Protein AF-A0A803QWJ7-F1 (afdb_monomer)

Foldseek 3Di:
DVVVVVVVVVVVVVVVVVVVVPPPDPPDDDDDDDDDDPPDQDPLQVLQCQQLVPPPCSVVSSVVSSVVCVVPSDHAHHNDDRPVVPPPPPPDDPDDDDDDDDVDPPQDPLQVLQCQLQVPPPCSVQQSVLSSVQCVVQVDHADHNDDNCVRGVSQQCDDDPVRHRRHD

Structure (mmCIF, N/CA/C/O backbone):
data_AF-A0A803QWJ7-F1
#
_entry.id   AF-A0A803QWJ7-F1
#
loop_
_atom_site.group_PDB
_atom_site.id
_atom_site.type_symbol
_atom_site.label_atom_id
_atom_site.label_alt_id
_atom_site.label_comp_id
_atom_site.label_asym_id
_atom_site.label_entity_id
_atom_site.label_seq_id
_atom_site.pdbx_PDB_ins_code
_atom_site.Cartn_x
_atom_site.Cartn_y
_atom_site.Cartn_z
_atom_site.occupancy
_atom_site.B_iso_or_equiv
_atom_site.auth_seq_id
_atom_site.auth_comp_id
_atom_site.auth_asym_id
_atom_site.auth_atom_id
_atom_site.pdbx_PDB_model_num
ATOM 1 N N . MET A 1 1 ? 9.475 -46.238 -68.455 1.00 59.38 1 MET A N 1
ATOM 2 C CA . MET A 1 1 ? 9.582 -46.535 -67.004 1.00 59.38 1 MET A CA 1
ATOM 3 C C . MET A 1 1 ? 10.282 -45.435 -66.187 1.00 59.38 1 MET A C 1
ATOM 5 O O . MET A 1 1 ? 10.004 -45.343 -64.999 1.00 59.38 1 MET A O 1
ATOM 9 N N . ALA A 1 2 ? 11.164 -44.599 -66.768 1.00 57.69 2 ALA A N 1
ATOM 10 C CA . ALA A 1 2 ? 11.856 -43.518 -66.039 1.00 57.69 2 ALA A CA 1
ATOM 11 C C . ALA A 1 2 ? 11.078 -42.183 -66.000 1.00 57.69 2 ALA A C 1
ATOM 13 O O . ALA A 1 2 ? 11.044 -41.526 -64.966 1.00 57.69 2 ALA A O 1
ATOM 14 N N . LEU A 1 3 ? 10.370 -41.833 -67.083 1.00 58.62 3 LEU A N 1
ATOM 15 C CA . LEU A 1 3 ? 9.589 -40.587 -67.189 1.00 58.62 3 LEU A CA 1
ATOM 16 C C . LEU A 1 3 ? 8.449 -40.492 -66.160 1.00 58.62 3 LEU A C 1
ATOM 18 O O . LEU A 1 3 ? 8.227 -39.436 -65.581 1.00 58.62 3 LEU A O 1
ATOM 22 N N . SER A 1 4 ? 7.788 -41.614 -65.852 1.00 63.81 4 SER A N 1
ATOM 23 C CA . SER A 1 4 ? 6.699 -41.634 -64.865 1.00 63.81 4 SER A CA 1
ATOM 24 C C . SER A 1 4 ? 7.183 -41.356 -63.439 1.00 63.81 4 SER A C 1
ATOM 26 O O . SER A 1 4 ? 6.431 -40.801 -62.650 1.00 63.81 4 SER A O 1
ATOM 28 N N . LYS A 1 5 ? 8.429 -41.713 -63.094 1.00 70.69 5 LYS A N 1
ATOM 29 C CA . LYS A 1 5 ? 8.970 -41.511 -61.739 1.00 70.69 5 LYS A CA 1
ATOM 30 C C . LYS A 1 5 ? 9.348 -40.049 -61.490 1.00 70.69 5 LYS A C 1
ATOM 32 O O . LYS A 1 5 ? 9.158 -39.557 -60.386 1.00 70.69 5 LYS A O 1
ATOM 37 N N . VAL A 1 6 ? 9.814 -39.347 -62.525 1.00 75.75 6 VAL A N 1
ATOM 38 C CA . VAL A 1 6 ? 10.176 -37.921 -62.443 1.00 75.75 6 VAL A CA 1
ATOM 39 C C . VAL A 1 6 ? 8.933 -37.043 -62.272 1.00 75.75 6 VAL A C 1
ATOM 41 O O . VAL A 1 6 ? 8.941 -36.129 -61.452 1.00 75.75 6 VAL A O 1
ATOM 44 N N . LEU A 1 7 ? 7.835 -37.367 -62.966 1.00 75.62 7 LEU A N 1
ATOM 45 C CA . LEU A 1 7 ? 6.570 -36.637 -62.826 1.00 75.62 7 LEU A CA 1
ATOM 46 C C . LEU A 1 7 ? 5.952 -36.803 -61.432 1.00 75.62 7 LEU A C 1
ATOM 48 O O . LEU A 1 7 ? 5.441 -35.835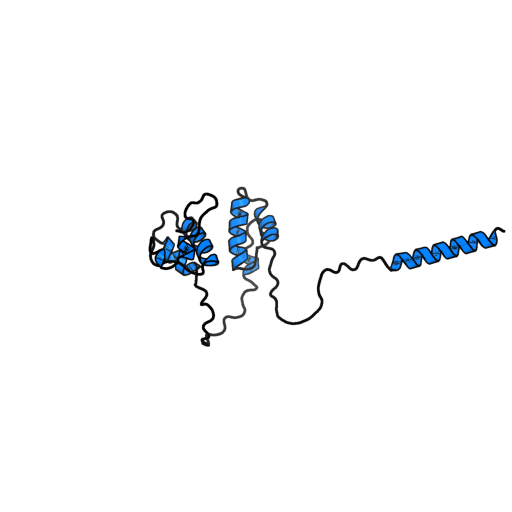 -60.879 1.00 75.62 7 LEU A O 1
ATOM 52 N N . ILE A 1 8 ? 6.059 -37.995 -60.836 1.00 80.31 8 ILE A N 1
ATOM 53 C CA . ILE A 1 8 ? 5.571 -38.255 -59.473 1.00 80.31 8 ILE A CA 1
ATOM 54 C C . ILE A 1 8 ? 6.380 -37.456 -58.442 1.00 80.31 8 ILE A C 1
ATOM 56 O O . ILE A 1 8 ? 5.794 -36.847 -57.551 1.00 80.31 8 ILE A O 1
ATOM 60 N N . ILE A 1 9 ? 7.710 -37.402 -58.579 1.00 78.69 9 ILE A N 1
ATOM 61 C CA . ILE A 1 9 ? 8.572 -36.626 -57.672 1.00 78.69 9 ILE A CA 1
ATOM 62 C C . ILE A 1 9 ? 8.288 -35.124 -57.806 1.00 78.69 9 ILE A C 1
ATOM 64 O O . ILE A 1 9 ? 8.188 -34.435 -56.795 1.00 78.69 9 ILE A O 1
ATOM 68 N N . SER A 1 10 ? 8.089 -34.623 -59.030 1.00 80.25 10 SER A N 1
ATOM 69 C CA . SER A 1 10 ? 7.737 -33.217 -59.264 1.00 80.25 10 SER A CA 1
ATOM 70 C C . SER A 1 10 ? 6.374 -32.855 -58.668 1.00 80.25 10 SER A C 1
ATOM 72 O O . SER A 1 10 ? 6.253 -31.811 -58.036 1.00 80.25 10 SER A O 1
ATOM 74 N N . LEU A 1 11 ? 5.361 -33.716 -58.827 1.00 78.56 11 LEU A N 1
ATOM 75 C CA . LEU A 1 11 ? 4.026 -33.510 -58.251 1.00 78.56 11 LEU A CA 1
ATOM 76 C C . LEU A 1 11 ? 4.051 -33.530 -56.720 1.00 78.56 11 LEU A C 1
ATOM 78 O O . LEU A 1 11 ? 3.411 -32.692 -56.090 1.00 78.56 11 LEU A O 1
ATOM 82 N N . LEU A 1 12 ? 4.819 -34.443 -56.119 1.00 79.12 12 LEU A N 1
ATOM 83 C CA . LEU A 1 12 ? 4.995 -34.506 -54.667 1.00 79.12 12 LEU A CA 1
ATOM 84 C C . LEU A 1 12 ? 5.718 -33.271 -54.125 1.00 79.12 12 LEU A C 1
ATOM 86 O O . LEU A 1 12 ? 5.321 -32.746 -53.090 1.00 79.12 12 LEU A O 1
ATOM 90 N N . PHE A 1 13 ? 6.736 -32.776 -54.831 1.00 81.12 13 PHE A N 1
ATOM 91 C CA . PHE A 1 13 ? 7.454 -31.569 -54.427 1.00 81.12 13 PHE A CA 1
ATOM 92 C C . PHE A 1 13 ? 6.557 -30.323 -54.518 1.00 81.12 13 PHE A C 1
ATOM 94 O O . PHE A 1 13 ? 6.540 -29.514 -53.595 1.00 81.12 13 PHE A O 1
ATOM 101 N N . SER A 1 14 ? 5.741 -30.201 -55.571 1.00 80.19 14 SER A N 1
ATOM 102 C CA . SER A 1 14 ? 4.757 -29.116 -55.704 1.00 80.19 14 SER A CA 1
ATOM 103 C C . SER A 1 14 ? 3.654 -29.171 -54.640 1.00 80.19 14 SER A C 1
ATOM 105 O O . SER A 1 14 ? 3.280 -28.131 -54.102 1.00 80.19 14 SER A O 1
ATOM 107 N N . LEU A 1 15 ? 3.163 -30.365 -54.292 1.00 73.50 15 LEU A N 1
ATOM 108 C CA . LEU A 1 15 ? 2.196 -30.540 -53.202 1.00 73.50 15 LEU A CA 1
ATOM 109 C C . LEU A 1 15 ? 2.811 -30.213 -51.837 1.00 73.50 15 LEU A C 1
ATOM 111 O O . LEU A 1 15 ? 2.155 -29.594 -51.006 1.00 73.50 15 LEU A O 1
ATOM 115 N N . LEU A 1 16 ? 4.074 -30.574 -51.605 1.00 73.81 16 LEU A N 1
ATOM 116 C CA . LEU A 1 16 ? 4.770 -30.263 -50.358 1.00 73.81 16 LEU A CA 1
ATOM 117 C C . LEU A 1 16 ? 4.945 -28.748 -50.174 1.00 73.81 16 LEU A C 1
ATOM 119 O O . LEU A 1 16 ? 4.719 -28.253 -49.079 1.00 73.81 16 LEU A O 1
ATOM 123 N N . VAL A 1 17 ? 5.249 -28.000 -51.240 1.00 71.31 17 VAL A N 1
ATOM 124 C CA . VAL A 1 17 ? 5.362 -26.529 -51.188 1.00 71.31 17 VAL A CA 1
ATOM 125 C C . VAL A 1 17 ? 4.017 -25.848 -50.896 1.00 71.31 17 VAL A C 1
ATOM 127 O O . VAL A 1 17 ? 3.993 -24.881 -50.139 1.00 71.31 17 VAL A O 1
ATOM 130 N N . LEU A 1 18 ? 2.898 -26.367 -51.419 1.00 65.12 18 LEU A N 1
ATOM 131 C CA . LEU A 1 18 ? 1.560 -25.832 -51.119 1.00 65.12 18 LEU A CA 1
ATOM 132 C C . LEU A 1 18 ? 1.158 -26.024 -49.645 1.00 65.12 18 LEU A C 1
ATOM 134 O O . LEU A 1 18 ? 0.547 -25.129 -49.078 1.00 65.12 18 LEU A O 1
ATOM 138 N N . ASN A 1 19 ? 1.574 -27.121 -48.998 1.00 61.75 19 ASN A N 1
ATOM 139 C CA . ASN A 1 19 ? 1.297 -27.362 -47.572 1.00 61.75 19 ASN A CA 1
ATOM 140 C C . ASN A 1 19 ? 2.136 -26.487 -46.615 1.00 61.75 19 ASN A C 1
ATOM 142 O O . ASN A 1 19 ? 1.794 -26.372 -45.443 1.00 61.75 19 ASN A O 1
ATOM 146 N N . ILE A 1 20 ? 3.243 -25.883 -47.071 1.00 60.97 20 ILE A N 1
ATOM 147 C CA . ILE A 1 20 ? 4.097 -25.028 -46.216 1.00 60.97 20 ILE A CA 1
ATOM 148 C C . ILE A 1 20 ? 3.534 -23.593 -46.123 1.00 60.97 20 ILE A C 1
ATOM 150 O O . ILE A 1 20 ? 3.882 -22.856 -45.207 1.00 60.97 20 ILE A O 1
ATOM 154 N N . VAL A 1 21 ? 2.626 -23.195 -47.024 1.00 55.72 21 VAL A N 1
ATOM 155 C CA . VAL A 1 21 ? 2.002 -21.855 -47.023 1.00 55.72 21 VAL A CA 1
ATOM 156 C C . VAL A 1 21 ? 0.863 -21.723 -45.991 1.00 55.72 21 VAL A C 1
ATOM 158 O O . VAL A 1 21 ? 0.471 -20.608 -45.665 1.00 55.72 21 VAL A O 1
ATOM 161 N N . GLU A 1 22 ? 0.382 -22.824 -45.402 1.00 56.78 22 GLU A N 1
ATOM 162 C CA . GLU A 1 22 ? -0.694 -22.830 -44.387 1.00 56.78 22 GLU A CA 1
ATOM 163 C C . GLU A 1 22 ? -0.192 -22.965 -42.936 1.00 56.78 22 GLU A C 1
ATOM 165 O O . GLU A 1 22 ? -0.992 -23.113 -42.014 1.00 56.78 22 GLU A O 1
ATOM 170 N N . ALA A 1 23 ? 1.122 -22.870 -42.710 1.00 52.00 23 ALA A N 1
ATOM 171 C CA . ALA A 1 23 ? 1.729 -22.894 -41.379 1.00 52.00 23 ALA A CA 1
ATOM 172 C C . ALA A 1 23 ? 2.654 -21.686 -41.154 1.00 52.00 23 ALA A C 1
ATOM 174 O O . ALA A 1 23 ? 3.832 -21.844 -40.841 1.00 52.00 23 ALA A O 1
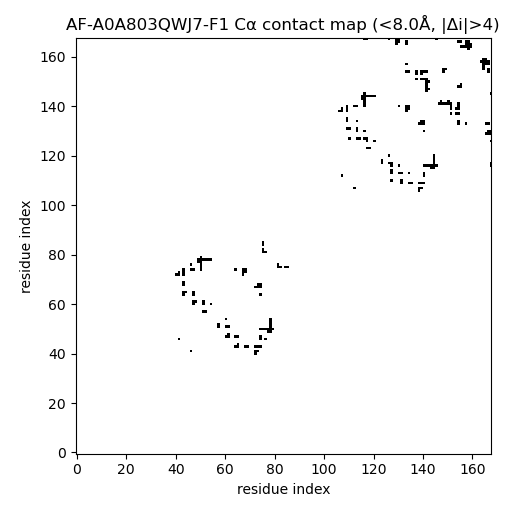ATOM 175 N N . ASP A 1 24 ? 2.121 -20.472 -41.309 1.00 49.78 24 ASP A N 1
ATOM 176 C CA . ASP A 1 24 ? 2.574 -19.364 -40.468 1.00 49.78 24 ASP A CA 1
ATOM 177 C C . ASP A 1 24 ? 1.520 -19.207 -39.374 1.00 49.78 24 ASP A C 1
ATOM 179 O O . ASP A 1 24 ? 0.369 -18.849 -39.637 1.00 49.78 24 ASP A O 1
ATOM 183 N N . ASP A 1 25 ? 1.901 -19.586 -38.155 1.00 46.44 25 ASP A N 1
ATOM 184 C CA . ASP A 1 25 ? 1.113 -19.369 -36.956 1.00 46.44 25 ASP A CA 1
ATOM 185 C C . ASP A 1 25 ? 0.825 -17.870 -36.844 1.00 46.44 25 ASP A C 1
ATOM 187 O O . ASP A 1 25 ? 1.624 -17.070 -36.347 1.00 46.44 25 ASP A O 1
ATOM 191 N N . THR A 1 26 ? -0.388 -17.498 -37.247 1.00 45.84 26 THR A N 1
ATOM 192 C CA . THR A 1 26 ? -1.147 -16.448 -36.586 1.00 45.84 26 THR A CA 1
ATOM 193 C C . THR A 1 26 ? -0.987 -16.627 -35.083 1.00 45.84 26 THR A C 1
ATOM 195 O O . THR A 1 26 ? -1.629 -17.463 -34.449 1.00 45.84 26 THR A O 1
ATOM 198 N N . THR A 1 27 ? -0.126 -15.802 -34.500 1.00 44.53 27 THR A N 1
ATOM 199 C CA . THR A 1 27 ? -0.092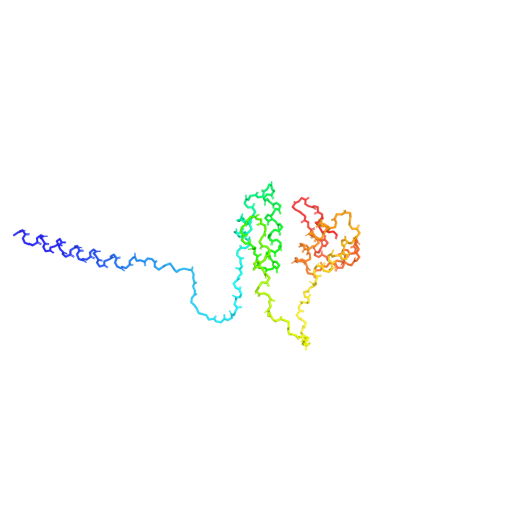 -15.541 -33.071 1.00 44.53 27 THR A CA 1
ATOM 200 C C . THR A 1 27 ? -1.402 -14.832 -32.738 1.00 44.53 27 THR A C 1
ATOM 202 O O . THR A 1 27 ? -1.513 -13.613 -32.819 1.00 44.53 27 THR A O 1
ATOM 205 N N . ALA A 1 28 ? -2.431 -15.611 -32.417 1.00 44.47 28 ALA A N 1
ATOM 206 C CA . ALA A 1 28 ? -3.715 -15.116 -31.955 1.00 44.47 28 ALA A CA 1
ATOM 207 C C . ALA A 1 28 ? -4.045 -15.745 -30.599 1.00 44.47 28 ALA A C 1
ATOM 209 O O . ALA A 1 28 ? -4.619 -16.823 -30.550 1.00 44.47 28 ALA A O 1
ATOM 210 N N . ILE A 1 29 ? -3.689 -15.040 -29.517 1.00 41.00 29 ILE A N 1
ATOM 211 C CA . ILE A 1 29 ? -4.535 -14.813 -28.328 1.00 41.00 29 ILE A CA 1
ATOM 212 C C . ILE A 1 29 ? -4.126 -13.417 -27.784 1.00 41.00 29 ILE A C 1
ATOM 214 O O . ILE A 1 29 ? -3.008 -13.257 -27.306 1.00 41.00 29 ILE A O 1
ATOM 218 N N . GLY A 1 30 ? -4.923 -12.348 -27.860 1.00 38.00 30 GLY A N 1
ATOM 219 C CA . GLY A 1 30 ? -6.320 -12.295 -28.260 1.00 38.00 30 GLY A CA 1
ATOM 220 C C . GLY A 1 30 ? -6.847 -10.907 -28.648 1.00 38.00 30 GLY A C 1
ATOM 221 O O . GLY A 1 30 ? -6.255 -9.866 -28.362 1.00 38.00 30 GLY A O 1
ATOM 222 N N . ASP A 1 31 ? -8.003 -11.027 -29.298 1.00 45.03 31 ASP A N 1
ATOM 223 C CA . ASP A 1 31 ? -9.202 -10.191 -29.335 1.00 45.03 31 ASP A CA 1
ATOM 224 C C . ASP A 1 31 ? -9.236 -8.870 -30.122 1.00 45.03 31 ASP A C 1
ATOM 226 O O . ASP A 1 31 ? -8.643 -7.842 -29.791 1.00 45.03 31 ASP A O 1
ATOM 230 N N . VAL A 1 32 ? -10.067 -8.944 -31.166 1.00 53.38 32 VAL A N 1
ATOM 231 C CA . VAL A 1 32 ? -10.602 -7.885 -32.019 1.00 53.38 32 VAL A CA 1
ATOM 232 C C . VAL A 1 32 ? -11.882 -7.315 -31.382 1.00 53.38 32 VAL A C 1
ATOM 234 O O . VAL A 1 32 ? -12.720 -8.072 -30.913 1.00 53.38 32 VAL A O 1
ATOM 237 N N . ALA A 1 33 ? -12.004 -5.983 -31.438 1.00 53.75 33 ALA A N 1
ATOM 238 C CA . ALA A 1 33 ? -13.213 -5.140 -31.457 1.00 53.75 33 ALA A CA 1
ATOM 239 C C . ALA A 1 33 ? -14.338 -5.327 -30.410 1.00 53.75 33 ALA A C 1
ATOM 241 O O . ALA A 1 33 ? -15.100 -6.279 -30.449 1.00 53.75 33 ALA A O 1
ATOM 242 N N . GLU A 1 34 ? -14.513 -4.309 -29.557 1.00 40.34 34 GLU A N 1
ATOM 243 C CA . GLU A 1 34 ? -15.697 -3.423 -29.440 1.00 40.34 34 GLU A CA 1
ATOM 244 C C . GLU A 1 34 ? -15.714 -2.770 -28.044 1.00 40.34 34 GLU A C 1
ATOM 246 O O . GLU A 1 34 ? -15.663 -3.447 -27.023 1.00 40.34 34 GLU A O 1
ATOM 251 N N . GLY A 1 35 ? -15.827 -1.438 -27.998 1.00 46.59 35 GLY A N 1
ATOM 252 C CA . GLY A 1 35 ? -16.308 -0.716 -26.817 1.00 46.59 35 GLY A CA 1
ATOM 253 C C . GLY A 1 35 ? -15.329 -0.500 -25.650 1.00 46.59 35 GLY A C 1
ATOM 254 O O . GLY A 1 35 ? -14.723 -1.409 -25.094 1.00 46.59 35 GLY A O 1
ATOM 255 N N . SER A 1 36 ? -15.314 0.749 -25.179 1.00 45.84 36 SER A N 1
ATOM 256 C CA . SER A 1 36 ? -14.745 1.211 -23.907 1.00 45.84 36 SER A CA 1
ATOM 257 C C . SER A 1 36 ? -13.225 1.406 -23.877 1.00 45.84 36 SER A C 1
ATOM 259 O O . SER A 1 36 ? -12.439 0.465 -23.939 1.00 45.84 36 SER A O 1
ATOM 261 N N . LEU A 1 37 ? -12.819 2.663 -23.673 1.00 54.09 37 LEU A N 1
ATOM 262 C CA . LEU A 1 37 ? -11.480 3.119 -23.282 1.00 54.09 37 LEU A CA 1
ATOM 263 C C . LEU A 1 37 ? -10.956 2.349 -22.050 1.00 54.09 37 LEU A C 1
ATOM 265 O O . LEU A 1 37 ? -10.967 2.845 -20.925 1.00 54.09 37 LEU A O 1
ATOM 269 N N . LYS A 1 38 ? -10.472 1.119 -22.229 1.00 53.66 38 LYS A N 1
ATOM 270 C CA . LYS A 1 38 ? -9.706 0.413 -21.203 1.00 53.66 38 LYS A CA 1
ATOM 271 C C . LYS A 1 38 ? -8.285 0.952 -21.246 1.00 53.66 38 LYS A C 1
ATOM 273 O O . LYS A 1 38 ? -7.443 0.505 -22.018 1.00 53.66 38 LYS A O 1
ATOM 278 N N . LYS A 1 39 ? -8.045 1.960 -20.406 1.00 59.44 39 LYS A N 1
ATOM 279 C CA . LYS A 1 39 ? -6.720 2.455 -20.021 1.00 59.44 39 LYS A CA 1
ATOM 280 C C . LYS A 1 39 ? -5.760 1.267 -19.875 1.00 59.44 39 LYS A C 1
ATOM 282 O O . LYS A 1 39 ? -5.933 0.448 -18.976 1.00 59.44 39 LYS A O 1
ATOM 287 N N . LYS A 1 40 ? -4.771 1.166 -20.768 1.00 66.88 40 LYS A N 1
ATOM 288 C CA . LYS A 1 40 ? -3.751 0.108 -20.748 1.00 66.88 40 LYS A CA 1
ATOM 289 C C . LYS A 1 40 ? -3.057 0.115 -19.378 1.00 66.88 40 LYS A C 1
ATOM 291 O O . LYS A 1 40 ? -2.365 1.074 -19.030 1.00 66.88 40 LYS A O 1
ATOM 296 N N . SER A 1 41 ? -3.295 -0.912 -18.566 1.00 79.00 41 SER A N 1
ATOM 297 C CA . SER A 1 41 ? -2.648 -1.078 -17.260 1.00 79.00 41 SER A CA 1
ATOM 298 C C . SER A 1 41 ? -1.201 -1.527 -17.463 1.00 79.00 41 SER A C 1
ATOM 300 O O . SER A 1 41 ? -0.954 -2.453 -18.236 1.00 79.00 41 SER A O 1
ATOM 302 N N . ILE A 1 42 ? -0.243 -0.878 -16.798 1.00 88.56 42 ILE A N 1
ATOM 303 C CA . ILE A 1 42 ? 1.175 -1.256 -16.889 1.00 88.56 42 ILE A CA 1
ATOM 304 C C . ILE A 1 42 ? 1.433 -2.557 -16.116 1.00 88.56 42 ILE A C 1
ATOM 306 O O . ILE A 1 42 ? 0.864 -2.775 -15.044 1.00 88.56 42 ILE A O 1
ATOM 310 N N . ASP A 1 43 ? 2.350 -3.397 -16.602 1.00 93.69 43 ASP A N 1
ATOM 311 C CA . ASP A 1 43 ? 2.904 -4.474 -15.780 1.00 93.69 43 ASP A CA 1
ATOM 312 C C . ASP A 1 43 ? 3.859 -3.89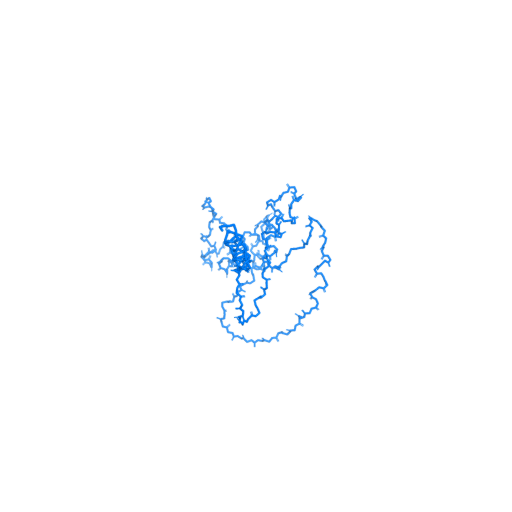0 -14.728 1.00 93.69 43 ASP A C 1
ATOM 314 O O . ASP A 1 43 ? 5.063 -3.711 -14.951 1.00 93.69 43 ASP A O 1
ATOM 318 N N . CYS A 1 44 ? 3.313 -3.589 -13.551 1.00 94.31 44 CYS A N 1
ATOM 319 C CA . CYS A 1 44 ? 4.098 -3.150 -12.404 1.00 94.31 44 CYS A CA 1
ATOM 320 C C . CYS A 1 44 ? 5.137 -4.195 -11.973 1.00 94.31 44 CYS A C 1
ATOM 322 O O . CYS A 1 44 ? 6.195 -3.821 -11.468 1.00 94.31 44 CYS A O 1
ATOM 324 N N . GLY A 1 45 ? 4.859 -5.491 -12.146 1.00 93.69 45 GLY A N 1
ATOM 325 C CA . GLY A 1 45 ? 5.744 -6.576 -11.733 1.00 93.69 45 GLY A CA 1
ATOM 326 C C . GLY A 1 45 ? 7.048 -6.561 -12.523 1.00 93.69 45 GLY A C 1
ATOM 327 O O . GLY A 1 45 ? 8.124 -6.406 -11.934 1.00 93.69 45 GLY A O 1
ATOM 328 N N . GLY A 1 46 ? 6.947 -6.648 -13.849 1.00 94.38 46 GLY A N 1
ATOM 329 C CA . GLY A 1 46 ? 8.083 -6.564 -14.762 1.00 94.38 46 GLY A CA 1
ATOM 330 C C . GLY A 1 46 ? 8.795 -5.214 -14.689 1.00 94.38 46 GLY A C 1
ATOM 331 O O . GLY A 1 46 ? 10.019 -5.164 -14.531 1.00 94.38 46 GLY A O 1
ATOM 332 N N . SER A 1 47 ? 8.044 -4.110 -14.681 1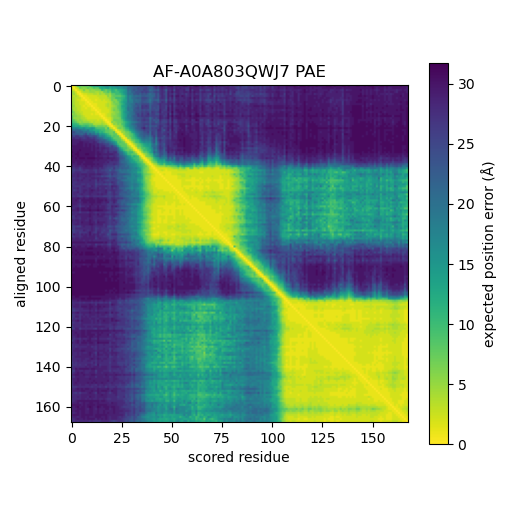.00 95.25 47 SER A N 1
ATOM 333 C CA . SER A 1 47 ? 8.632 -2.762 -14.668 1.00 95.25 47 SER A CA 1
ATOM 334 C C . SER A 1 47 ? 9.416 -2.478 -13.380 1.00 95.25 47 SER A C 1
ATOM 336 O O . SER A 1 47 ? 10.548 -1.987 -13.416 1.00 95.25 47 SER A O 1
ATOM 338 N N . CYS A 1 48 ? 8.874 -2.857 -12.218 1.00 96.56 48 CYS A N 1
ATOM 339 C CA . CYS A 1 48 ? 9.595 -2.731 -10.953 1.00 96.56 48 CYS A CA 1
ATOM 340 C C . CYS A 1 48 ? 10.753 -3.723 -10.829 1.00 96.56 48 CYS A C 1
ATOM 342 O O . CYS A 1 48 ? 11.748 -3.414 -10.169 1.00 96.56 48 CYS A O 1
ATOM 344 N N . ALA A 1 49 ? 10.660 -4.905 -11.444 1.00 96.38 49 ALA A N 1
ATOM 345 C CA . ALA A 1 49 ? 11.774 -5.843 -11.480 1.00 96.38 49 ALA A CA 1
ATOM 346 C C . ALA A 1 49 ? 12.973 -5.267 -12.244 1.00 96.38 49 ALA A C 1
ATOM 348 O O . ALA A 1 49 ? 14.091 -5.350 -11.731 1.00 96.38 49 ALA A O 1
ATOM 349 N N . ALA A 1 50 ? 12.732 -4.633 -13.395 1.00 95.50 50 ALA A N 1
ATOM 350 C CA . ALA A 1 50 ? 13.758 -3.953 -14.178 1.00 95.50 50 ALA A CA 1
ATOM 351 C C . ALA A 1 50 ? 14.385 -2.790 -13.395 1.00 95.50 50 ALA A C 1
ATOM 353 O O . ALA A 1 50 ? 15.604 -2.754 -13.212 1.00 95.50 50 ALA A O 1
ATOM 354 N N . ARG A 1 51 ? 13.559 -1.893 -12.838 1.00 94.38 51 ARG A N 1
ATOM 355 C CA . ARG A 1 51 ? 14.049 -0.712 -12.111 1.00 94.38 51 ARG A CA 1
ATOM 356 C C . ARG A 1 51 ? 14.858 -1.061 -10.867 1.00 94.38 51 ARG A C 1
ATOM 358 O O . ARG A 1 51 ? 15.871 -0.437 -10.573 1.00 94.38 51 ARG A O 1
ATOM 365 N N . CYS A 1 52 ? 14.445 -2.094 -10.142 1.00 96.50 52 CYS A N 1
ATOM 366 C CA . CYS A 1 52 ? 15.102 -2.502 -8.905 1.00 96.50 52 CYS A CA 1
ATOM 367 C C . CYS A 1 52 ? 16.256 -3.495 -9.099 1.00 96.50 52 CYS A C 1
ATOM 369 O O . CYS A 1 52 ? 16.784 -3.983 -8.096 1.00 96.50 52 CYS A O 1
ATOM 371 N N . ARG A 1 53 ? 16.651 -3.814 -10.343 1.00 95.44 53 ARG A N 1
ATOM 372 C CA . ARG A 1 53 ? 17.638 -4.868 -10.642 1.00 95.44 53 ARG A CA 1
ATOM 373 C C . ARG A 1 53 ? 18.994 -4.644 -9.967 1.00 95.44 53 ARG A C 1
ATOM 375 O O . ARG A 1 53 ? 19.599 -5.611 -9.524 1.00 95.44 53 ARG A O 1
ATOM 382 N N . LEU A 1 54 ? 19.445 -3.392 -9.862 1.00 94.69 54 LEU A N 1
ATOM 383 C CA . LEU A 1 54 ? 20.736 -3.024 -9.258 1.00 94.69 54 LEU A CA 1
ATOM 384 C C . LEU A 1 54 ? 20.625 -2.552 -7.799 1.00 94.69 54 LEU A C 1
ATOM 386 O O . LEU A 1 54 ? 21.598 -2.083 -7.216 1.00 94.69 54 LEU A O 1
ATOM 390 N N . SER A 1 55 ? 19.441 -2.644 -7.187 1.00 92.81 55 SER A N 1
ATOM 391 C CA . SER A 1 55 ? 19.269 -2.229 -5.796 1.00 92.81 55 SER A CA 1
ATOM 392 C C . SER A 1 55 ? 19.980 -3.199 -4.852 1.00 92.81 55 SER A C 1
ATOM 394 O O . SER A 1 55 ? 19.753 -4.404 -4.921 1.00 92.81 55 SER A O 1
ATOM 396 N N . SER A 1 56 ? 20.731 -2.672 -3.879 1.00 95.50 56 SER A N 1
ATOM 397 C CA . SER A 1 56 ? 21.294 -3.459 -2.768 1.00 95.50 56 SER A CA 1
ATOM 398 C C . SER A 1 56 ? 20.222 -4.127 -1.893 1.00 95.50 56 SER A C 1
ATOM 400 O O . SER A 1 56 ? 20.510 -5.050 -1.133 1.00 95.50 56 SER A O 1
ATOM 402 N N . ARG A 1 57 ? 18.961 -3.678 -1.988 1.00 94.50 57 ARG A N 1
ATOM 403 C CA . ARG A 1 57 ? 17.801 -4.218 -1.260 1.00 94.50 57 ARG A CA 1
ATOM 404 C C . ARG A 1 57 ? 16.631 -4.466 -2.224 1.00 94.50 57 ARG A C 1
ATOM 406 O O . ARG A 1 57 ? 15.595 -3.799 -2.126 1.00 94.50 57 ARG A O 1
ATOM 413 N N . PRO A 1 58 ? 16.733 -5.454 -3.129 1.00 91.69 58 PRO A N 1
ATOM 414 C CA . PRO A 1 58 ? 15.819 -5.594 -4.262 1.00 91.69 58 PRO A CA 1
ATOM 415 C C . PRO A 1 58 ? 14.376 -5.877 -3.835 1.00 91.69 58 PRO A C 1
ATOM 417 O O . PRO A 1 58 ? 13.446 -5.344 -4.434 1.00 91.69 58 PRO A O 1
ATOM 420 N N . ARG A 1 59 ? 14.147 -6.648 -2.761 1.00 92.69 59 ARG A N 1
ATOM 421 C CA . ARG A 1 59 ? 12.781 -6.899 -2.259 1.00 92.69 59 ARG A CA 1
ATOM 422 C C . ARG A 1 59 ? 12.118 -5.648 -1.685 1.00 92.69 59 ARG A C 1
ATOM 424 O O . ARG A 1 59 ? 10.926 -5.440 -1.900 1.00 92.69 59 ARG A O 1
ATOM 431 N N . LEU A 1 60 ? 12.877 -4.815 -0.970 1.00 93.00 60 LEU A N 1
ATOM 432 C CA . LEU A 1 60 ? 12.358 -3.563 -0.419 1.00 93.00 60 LEU A CA 1
ATOM 433 C C . LEU A 1 60 ? 12.061 -2.565 -1.544 1.00 93.00 60 LEU A C 1
ATOM 435 O O . LEU A 1 60 ? 10.986 -1.970 -1.549 1.00 93.00 60 LEU A O 1
ATOM 439 N N . CYS A 1 61 ? 12.968 -2.458 -2.520 1.00 95.31 61 CYS A N 1
ATOM 440 C CA . CYS A 1 61 ? 12.781 -1.631 -3.709 1.00 95.31 61 CYS A CA 1
ATOM 441 C C . CYS A 1 61 ? 11.539 -2.054 -4.505 1.00 95.31 61 CYS A C 1
ATOM 443 O O . CYS A 1 61 ? 10.664 -1.225 -4.737 1.00 95.31 61 CYS A O 1
ATOM 445 N N . LYS A 1 62 ? 11.400 -3.344 -4.857 1.00 95.25 62 LYS A N 1
ATOM 446 C CA . LYS A 1 62 ? 10.252 -3.846 -5.636 1.00 95.25 62 LYS A CA 1
ATOM 447 C C . LYS A 1 62 ? 8.927 -3.607 -4.917 1.00 95.25 62 LYS A C 1
ATOM 449 O O . LYS A 1 62 ? 7.956 -3.217 -5.554 1.00 95.25 62 LYS A O 1
ATOM 454 N N . ARG A 1 63 ? 8.894 -3.780 -3.589 1.00 93.44 63 ARG A N 1
ATOM 455 C CA . ARG A 1 63 ? 7.710 -3.463 -2.778 1.00 93.44 63 ARG A CA 1
ATOM 456 C C . ARG A 1 63 ? 7.353 -1.977 -2.869 1.00 93.44 63 ARG A C 1
ATOM 458 O O . ARG A 1 63 ? 6.195 -1.669 -3.116 1.00 93.44 63 ARG A O 1
ATOM 465 N N . ALA A 1 64 ? 8.322 -1.082 -2.672 1.00 93.19 64 ALA A N 1
ATOM 466 C CA . ALA A 1 64 ? 8.085 0.361 -2.737 1.00 93.19 64 ALA A CA 1
ATOM 467 C C . ALA A 1 64 ? 7.645 0.803 -4.143 1.00 93.19 64 ALA A C 1
ATOM 469 O O . ALA A 1 64 ? 6.636 1.485 -4.284 1.00 93.19 64 ALA A O 1
ATOM 470 N N . CYS A 1 65 ? 8.352 0.340 -5.177 1.00 95.06 65 CYS A N 1
ATOM 471 C CA . CYS A 1 65 ? 8.007 0.590 -6.571 1.00 95.06 65 CYS A CA 1
ATOM 472 C C . CYS A 1 65 ? 6.594 0.095 -6.903 1.00 95.06 65 CYS A C 1
ATOM 474 O O . CYS A 1 65 ? 5.816 0.838 -7.490 1.00 95.06 65 CYS A O 1
ATOM 476 N N . GLY A 1 66 ? 6.233 -1.117 -6.469 1.00 93.56 66 GLY A N 1
ATOM 477 C CA . GLY A 1 66 ? 4.902 -1.677 -6.687 1.00 93.56 66 GLY A CA 1
ATOM 478 C C . GLY A 1 66 ? 3.802 -0.833 -6.043 1.00 93.56 66 GLY A C 1
ATOM 479 O O . GLY A 1 66 ? 2.793 -0.573 -6.685 1.00 93.56 66 GLY A O 1
ATOM 480 N N . THR A 1 67 ? 4.007 -0.336 -4.818 1.00 90.06 67 THR A N 1
ATOM 481 C CA . THR A 1 67 ? 3.049 0.573 -4.167 1.00 90.06 67 THR A CA 1
ATOM 482 C C . THR A 1 67 ? 2.848 1.865 -4.963 1.00 90.06 67 THR A C 1
ATOM 484 O O . THR A 1 67 ? 1.706 2.272 -5.158 1.00 90.06 67 THR A O 1
ATOM 487 N N . CYS A 1 68 ? 3.922 2.483 -5.465 1.00 92.19 68 CYS A N 1
ATOM 488 C CA . CYS A 1 68 ? 3.806 3.672 -6.314 1.00 92.19 68 CYS A CA 1
ATOM 489 C C . CYS A 1 68 ? 3.129 3.350 -7.653 1.00 92.19 68 CYS A C 1
ATOM 491 O O . CYS A 1 68 ? 2.243 4.075 -8.084 1.00 92.19 68 CYS A O 1
ATOM 493 N N . CYS A 1 69 ? 3.496 2.236 -8.286 1.00 94.12 69 CYS A N 1
ATOM 494 C CA . CYS A 1 69 ? 2.960 1.833 -9.581 1.00 94.12 69 CYS A CA 1
ATOM 495 C C . CYS A 1 69 ? 1.463 1.506 -9.526 1.00 94.12 69 CYS A C 1
ATOM 497 O O . CYS A 1 69 ? 0.729 1.893 -10.421 1.00 94.12 69 CYS A O 1
ATOM 499 N N . GLN A 1 70 ? 0.974 0.880 -8.453 1.00 88.19 70 GLN A N 1
ATOM 500 C CA . GLN A 1 70 ? -0.464 0.628 -8.289 1.00 88.19 70 GLN A CA 1
ATOM 501 C C . GLN A 1 70 ? -1.278 1.919 -8.125 1.00 88.19 70 GLN A C 1
ATOM 503 O O . GLN A 1 70 ? -2.446 1.964 -8.495 1.00 88.19 70 GLN A O 1
ATOM 508 N N . ARG A 1 71 ? -0.665 2.982 -7.591 1.00 85.38 71 ARG A N 1
ATOM 509 C CA . ARG A 1 71 ? -1.307 4.297 -7.451 1.00 85.38 71 ARG A CA 1
ATOM 510 C C . ARG A 1 71 ? -1.213 5.128 -8.730 1.00 85.38 71 ARG A C 1
ATOM 512 O O . ARG A 1 71 ? -2.194 5.732 -9.140 1.00 85.38 71 ARG A O 1
ATOM 519 N N . CYS A 1 72 ? -0.041 5.156 -9.359 1.00 89.56 72 CYS A N 1
ATOM 520 C CA . CYS A 1 72 ? 0.273 6.066 -10.464 1.00 89.56 72 CYS A CA 1
ATOM 521 C C . CYS A 1 72 ? 0.211 5.407 -11.852 1.00 89.56 72 CYS A C 1
ATOM 523 O O . CYS A 1 72 ? 0.288 6.104 -12.859 1.00 89.56 72 CYS A O 1
ATOM 525 N N . ASN A 1 73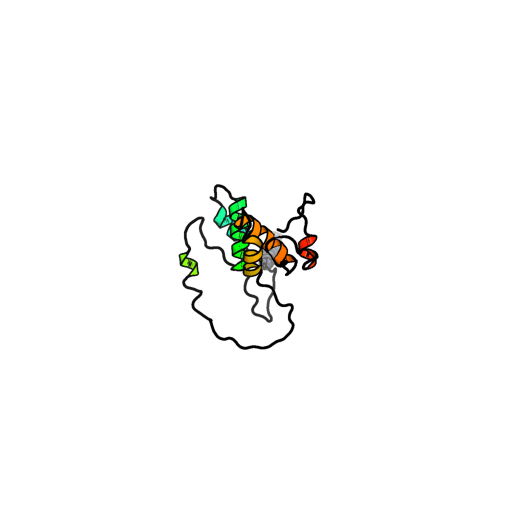 ? 0.088 4.079 -11.926 1.00 89.81 73 ASN A N 1
ATOM 526 C CA . ASN A 1 73 ? 0.135 3.274 -13.153 1.00 89.81 73 ASN A CA 1
ATOM 527 C C . ASN A 1 73 ? 1.375 3.566 -14.026 1.00 89.81 73 ASN A C 1
ATOM 529 O O . ASN A 1 73 ? 1.301 3.534 -15.253 1.00 89.81 73 ASN A O 1
ATOM 533 N N . CYS A 1 74 ? 2.517 3.873 -13.399 1.00 92.12 74 CYS A N 1
ATOM 534 C CA . CYS A 1 74 ? 3.775 4.161 -14.085 1.00 92.12 74 CYS A CA 1
ATOM 535 C C . CYS A 1 74 ? 4.998 3.699 -13.276 1.00 92.12 74 CYS A C 1
ATOM 537 O O . CYS A 1 74 ? 4.979 3.640 -12.043 1.00 92.12 74 CYS A O 1
ATOM 539 N N . VAL A 1 75 ? 6.083 3.383 -13.988 1.00 93.00 75 VAL A N 1
ATOM 540 C CA . VAL A 1 75 ? 7.414 3.132 -13.422 1.00 93.00 75 VAL A CA 1
ATOM 541 C C . VAL A 1 75 ? 8.435 3.781 -14.355 1.00 93.00 75 VAL A C 1
ATOM 543 O O . VAL A 1 75 ? 8.529 3.372 -15.510 1.00 93.00 75 VAL A O 1
ATOM 546 N N . PRO A 1 76 ? 9.197 4.784 -13.894 1.00 90.56 76 PRO A N 1
ATOM 547 C CA . PRO A 1 76 ? 10.245 5.371 -14.712 1.00 90.56 76 PRO A CA 1
ATOM 548 C C . PRO A 1 76 ? 11.272 4.322 -15.174 1.00 90.56 76 PRO A C 1
ATOM 550 O O . PRO A 1 76 ? 11.612 3.430 -14.390 1.00 90.56 76 PRO A O 1
ATOM 553 N N . PRO A 1 77 ? 11.794 4.431 -16.409 1.00 87.19 77 PRO A N 1
ATOM 554 C CA . PRO A 1 77 ? 12.811 3.518 -16.934 1.00 87.19 77 PRO A CA 1
ATOM 555 C C . PRO A 1 77 ? 14.143 3.591 -16.163 1.00 87.19 77 PRO A C 1
ATOM 557 O O . PRO A 1 77 ? 14.324 4.410 -15.268 1.00 87.19 77 PRO A O 1
ATOM 560 N N . GLY A 1 78 ? 15.106 2.735 -16.503 1.00 87.81 78 GLY A N 1
ATOM 561 C CA . GLY A 1 78 ? 16.422 2.728 -15.851 1.00 87.81 78 GLY A CA 1
ATOM 562 C C . GLY A 1 78 ? 16.389 2.232 -14.401 1.00 87.81 78 GLY A C 1
ATOM 563 O O . GLY A 1 78 ? 15.377 1.727 -13.925 1.00 87.81 78 GLY A O 1
ATOM 564 N N . THR A 1 79 ? 17.521 2.330 -13.701 1.00 85.81 79 THR A N 1
ATOM 565 C CA . THR A 1 79 ? 17.703 1.768 -12.344 1.00 85.81 79 THR A CA 1
ATOM 566 C C . THR A 1 79 ? 17.901 2.820 -11.247 1.00 85.81 79 THR A C 1
ATOM 568 O O . THR A 1 79 ? 17.877 2.480 -10.066 1.00 85.81 79 THR A O 1
ATOM 571 N N . ALA A 1 80 ? 18.094 4.089 -11.621 1.00 79.38 80 ALA A N 1
ATOM 572 C CA . ALA A 1 80 ? 18.208 5.255 -10.741 1.00 79.38 80 ALA A CA 1
ATOM 573 C C . ALA A 1 80 ? 17.942 6.548 -11.547 1.00 79.38 80 ALA A C 1
ATOM 575 O O . ALA A 1 80 ? 18.099 6.546 -12.766 1.00 79.38 80 ALA A O 1
ATOM 576 N N . GLY A 1 81 ? 17.582 7.649 -10.876 1.00 77.94 81 GLY A N 1
ATOM 577 C CA . GLY A 1 81 ? 17.395 8.965 -11.511 1.00 77.94 81 GLY A CA 1
ATOM 578 C C . GLY A 1 81 ? 16.043 9.150 -12.214 1.00 77.94 81 GLY A C 1
ATOM 579 O O . GLY A 1 81 ? 15.023 8.701 -11.696 1.00 77.94 81 GLY A O 1
ATOM 580 N N . ASN A 1 82 ? 16.061 9.868 -13.347 1.00 62.12 82 ASN A N 1
ATOM 581 C CA . ASN A 1 82 ? 15.020 9.968 -14.384 1.00 62.12 82 ASN A CA 1
ATOM 582 C C . ASN A 1 82 ? 13.598 10.432 -13.995 1.00 62.12 82 ASN A C 1
ATOM 584 O O . ASN A 1 82 ? 12.612 10.001 -14.596 1.00 62.12 82 ASN A O 1
ATOM 588 N N . LEU A 1 83 ? 13.484 11.353 -13.035 1.00 59.78 83 LEU A N 1
ATOM 589 C CA . LEU A 1 83 ? 12.193 11.940 -12.648 1.00 59.78 83 LEU A CA 1
ATOM 590 C C . LEU A 1 83 ? 11.585 12.862 -13.734 1.00 59.78 83 LEU A C 1
ATOM 592 O O . LEU A 1 83 ? 10.373 13.052 -13.759 1.00 59.78 83 LEU A O 1
ATOM 596 N N . GLU A 1 84 ? 12.402 13.370 -14.663 1.00 57.97 84 GLU A N 1
ATOM 597 C CA . GLU A 1 84 ? 11.994 14.316 -15.722 1.00 57.97 84 GLU A CA 1
ATOM 598 C C . GLU A 1 84 ? 11.154 13.696 -16.851 1.00 57.97 84 GLU A C 1
ATOM 600 O O . GLU A 1 84 ? 10.566 14.417 -17.648 1.00 57.97 84 GLU A O 1
ATOM 605 N N . VAL A 1 85 ? 11.030 12.365 -16.917 1.00 56.44 85 VAL A N 1
ATOM 606 C CA . VAL A 1 85 ? 10.183 11.701 -17.933 1.00 56.44 85 VAL A CA 1
ATOM 607 C C . VAL A 1 85 ? 8.688 11.780 -17.567 1.00 56.44 85 VAL A C 1
ATOM 609 O O . VAL A 1 85 ? 7.829 11.532 -18.406 1.00 56.44 85 VAL A O 1
ATOM 612 N N . ILE A 1 86 ? 8.354 12.141 -16.321 1.00 55.91 86 ILE A N 1
ATOM 613 C CA . ILE A 1 86 ? 6.962 12.247 -15.850 1.00 55.91 86 ILE A CA 1
ATOM 614 C C . ILE A 1 86 ? 6.403 13.668 -16.029 1.00 55.91 86 ILE A C 1
ATOM 616 O O . ILE A 1 86 ? 5.196 13.837 -16.150 1.00 55.91 86 ILE A O 1
ATOM 620 N N . THR A 1 87 ? 7.238 14.707 -16.080 1.00 55.50 87 THR A N 1
ATOM 621 C CA . THR A 1 87 ? 6.766 16.100 -15.990 1.00 55.50 87 THR A CA 1
ATOM 622 C C . THR A 1 87 ? 6.220 16.681 -17.295 1.00 55.50 87 THR A C 1
ATOM 624 O O . THR A 1 87 ? 5.508 17.678 -17.248 1.00 55.50 87 THR A O 1
ATOM 627 N N . THR A 1 88 ? 6.469 16.065 -18.452 1.00 53.25 88 THR A N 1
ATOM 628 C CA . THR A 1 88 ? 6.042 16.613 -19.755 1.00 53.25 88 THR A CA 1
ATOM 629 C C . THR A 1 88 ? 4.710 16.077 -20.281 1.00 53.25 88 THR A C 1
ATOM 631 O O . THR A 1 88 ? 4.216 16.591 -21.278 1.00 53.25 88 THR A O 1
ATOM 634 N N . THR A 1 89 ? 4.079 15.096 -19.622 1.00 50.97 89 THR A N 1
ATOM 635 C CA . THR A 1 89 ? 2.814 14.493 -20.105 1.00 50.97 89 THR A CA 1
ATOM 636 C C . THR A 1 89 ? 1.607 14.681 -19.180 1.00 50.97 89 THR A C 1
ATOM 638 O O . THR A 1 89 ? 0.525 14.206 -19.507 1.00 50.97 89 THR A O 1
ATOM 641 N N . VAL A 1 90 ? 1.742 15.410 -18.063 1.00 50.81 90 VAL A N 1
ATOM 642 C CA . VAL A 1 90 ? 0.639 15.628 -17.091 1.00 50.81 90 VAL A CA 1
ATOM 643 C C . VAL A 1 90 ? 0.057 17.052 -17.143 1.00 50.81 90 VAL A C 1
ATOM 645 O O . VAL A 1 90 ? -0.756 17.429 -16.308 1.00 50.81 90 VAL A O 1
ATOM 648 N N . LEU A 1 91 ? 0.405 17.858 -18.149 1.00 55.00 91 LEU A N 1
ATOM 649 C CA . LEU A 1 91 ? -0.278 19.129 -18.413 1.00 55.00 91 LEU A CA 1
ATOM 650 C C . LEU A 1 91 ? -1.422 18.912 -19.401 1.00 55.00 91 LEU A C 1
ATOM 652 O O . LEU A 1 91 ? -1.323 19.271 -20.568 1.00 55.00 91 LEU A O 1
ATOM 656 N N . SER A 1 92 ? -2.502 18.291 -18.933 1.00 50.94 92 SER A N 1
ATOM 657 C CA . SER A 1 92 ? -3.853 18.453 -19.481 1.00 50.94 92 SER A CA 1
ATOM 658 C C . SER A 1 92 ? -4.868 17.883 -18.493 1.00 50.94 92 SER A C 1
ATOM 660 O O . SER A 1 92 ? -4.712 16.756 -18.033 1.00 50.94 92 SER A O 1
ATOM 662 N N . SER A 1 93 ? -5.925 18.657 -18.236 1.00 47.00 93 SER A N 1
ATOM 663 C CA . SER A 1 93 ? -7.143 18.356 -17.461 1.00 47.00 93 SER A CA 1
ATOM 664 C C . SER A 1 93 ? -7.081 18.458 -15.926 1.00 47.00 93 SER A C 1
ATOM 666 O O . SER A 1 93 ? -7.250 17.484 -15.202 1.00 47.00 93 SER A O 1
ATOM 668 N N . THR A 1 94 ? -6.978 19.694 -15.426 1.00 50.12 94 THR A N 1
ATOM 669 C CA . THR A 1 94 ? -7.870 20.141 -14.342 1.00 50.12 94 THR A CA 1
ATOM 670 C C . THR A 1 94 ? -9.016 20.930 -14.971 1.00 50.12 94 THR A C 1
ATOM 672 O O . THR A 1 94 ? -8.811 22.052 -15.429 1.00 50.12 94 THR A O 1
ATOM 675 N N . SER A 1 95 ? -10.197 20.324 -15.007 1.00 53.62 95 SER A N 1
ATOM 676 C CA . SER A 1 95 ? -11.475 20.987 -15.267 1.00 53.62 95 SER A CA 1
ATOM 677 C C . SER A 1 95 ? -12.506 20.384 -14.321 1.00 53.62 95 SER A C 1
ATOM 679 O O . SER A 1 95 ? -12.870 19.218 -14.453 1.00 53.62 95 SER A O 1
ATOM 681 N N . ASP A 1 96 ? -12.896 21.229 -13.374 1.00 54.88 96 ASP A N 1
ATOM 682 C CA . ASP A 1 96 ? -14.259 21.437 -12.900 1.00 54.88 96 ASP A CA 1
ATOM 683 C C . ASP A 1 96 ? -14.933 20.386 -12.008 1.00 54.88 96 ASP A C 1
ATOM 685 O O . ASP A 1 96 ? -15.421 19.333 -12.416 1.00 54.88 96 ASP A O 1
ATOM 689 N N . GLU A 1 97 ? -15.041 20.815 -10.751 1.00 63.94 97 GLU A N 1
ATOM 690 C CA . GLU A 1 97 ? -16.173 20.620 -9.852 1.00 63.94 97 GLU A CA 1
ATOM 691 C C . GLU A 1 97 ? -17.515 20.680 -10.609 1.00 63.94 97 GLU A C 1
ATOM 693 O O . GLU A 1 97 ? -17.942 21.737 -11.075 1.00 63.94 97 GLU A O 1
ATOM 698 N N . SER A 1 98 ? -18.237 19.561 -10.668 1.00 54.50 98 SER A N 1
ATOM 699 C CA . SER A 1 98 ? -19.699 19.604 -10.670 1.00 54.50 98 SER A CA 1
ATOM 700 C C . SER A 1 98 ? -20.283 18.357 -10.009 1.00 54.50 98 SER A C 1
ATOM 702 O O . SER A 1 98 ? -20.018 17.208 -10.354 1.00 54.50 98 SER A O 1
ATOM 704 N N . ASN A 1 99 ? -21.064 18.655 -8.983 1.00 65.88 99 ASN A N 1
ATOM 705 C CA . ASN A 1 99 ? -21.831 17.771 -8.134 1.00 65.88 99 ASN A CA 1
ATOM 706 C C . ASN A 1 99 ? -22.858 16.958 -8.942 1.00 65.88 99 ASN A C 1
ATOM 708 O O . ASN A 1 99 ? -23.765 17.532 -9.544 1.00 65.88 99 ASN A O 1
ATOM 712 N N . LEU A 1 100 ? -22.763 15.627 -8.873 1.00 49.31 100 LEU A N 1
ATOM 713 C CA . LEU A 1 100 ? -23.925 14.751 -9.010 1.00 49.31 100 LEU A CA 1
ATOM 714 C C . LEU A 1 100 ? -23.811 13.575 -8.034 1.00 49.31 100 LEU A C 1
ATOM 716 O O . LEU A 1 100 ? -23.127 12.577 -8.260 1.00 49.31 100 LEU A O 1
ATOM 720 N N . GLN A 1 101 ? -24.508 13.738 -6.914 1.00 59.19 101 GLN A N 1
ATOM 721 C CA . GLN A 1 101 ? -24.761 12.723 -5.906 1.00 59.19 101 GLN A CA 1
ATOM 722 C C . GLN A 1 101 ? -25.423 11.482 -6.535 1.00 59.19 101 GLN A C 1
ATOM 724 O O . GLN A 1 101 ? -26.555 11.515 -7.011 1.00 59.19 101 GLN A O 1
ATOM 729 N N . SER A 1 102 ? -24.730 10.354 -6.464 1.00 47.88 102 SER A N 1
ATOM 730 C CA . SER A 1 102 ? -25.306 9.009 -6.401 1.00 47.88 102 SER A CA 1
ATOM 731 C C . SER A 1 102 ? -24.575 8.300 -5.257 1.00 47.88 102 SER A C 1
ATOM 733 O O . SER A 1 102 ? -23.359 8.490 -5.163 1.00 47.88 102 SER A O 1
ATOM 735 N N . PRO A 1 103 ? -25.223 7.519 -4.367 1.00 50.56 103 PRO A N 1
ATOM 736 C CA . PRO A 1 103 ? -24.525 6.773 -3.319 1.00 50.56 103 PRO A CA 1
ATOM 737 C C . PRO A 1 103 ? -23.793 5.572 -3.934 1.00 50.56 103 PRO A C 1
ATOM 739 O O . PRO A 1 103 ? -24.115 4.411 -3.701 1.00 50.56 103 PRO A O 1
ATOM 742 N N . LEU A 1 104 ? -22.801 5.861 -4.771 1.00 46.25 104 LEU A N 1
ATOM 743 C CA . LEU A 1 104 ? -21.702 4.950 -5.019 1.00 46.25 104 LEU A CA 1
ATOM 744 C C . LEU A 1 104 ? -20.986 4.763 -3.675 1.00 46.25 104 LEU A C 1
ATOM 746 O O . LEU A 1 104 ? -20.916 5.725 -2.902 1.00 46.25 104 LEU A O 1
ATOM 750 N N . PRO A 1 105 ? -20.478 3.560 -3.358 1.00 50.50 105 PRO A N 1
ATOM 751 C CA . PRO A 1 105 ? -19.701 3.349 -2.143 1.00 50.50 105 PRO A CA 1
ATOM 752 C C . PRO A 1 105 ? -18.592 4.401 -2.111 1.00 50.50 105 PRO A C 1
ATOM 754 O O . PRO A 1 105 ? -17.717 4.410 -2.980 1.00 50.50 105 PRO A O 1
ATOM 757 N N . GLN A 1 106 ? -18.699 5.357 -1.182 1.00 60.12 106 GLN A N 1
ATOM 758 C CA . GLN A 1 106 ? -17.777 6.480 -1.120 1.00 60.12 106 GLN A CA 1
ATOM 759 C C . GLN A 1 106 ? -16.403 5.914 -0.799 1.00 60.12 106 GLN A C 1
ATOM 761 O O . GLN A 1 106 ? -16.143 5.433 0.303 1.00 60.12 106 GLN A O 1
ATOM 766 N N . LYS A 1 107 ? -15.541 5.909 -1.810 1.00 74.00 107 LYS A N 1
ATOM 767 C CA . LYS A 1 107 ? -14.181 5.416 -1.692 1.00 74.00 107 LYS A CA 1
ATOM 768 C C . LYS A 1 107 ? -13.432 6.367 -0.762 1.00 74.00 107 LYS A C 1
ATOM 770 O O . LYS A 1 107 ? -13.166 7.504 -1.139 1.00 74.00 107 LYS A O 1
ATOM 775 N N . ILE A 1 108 ? -13.141 5.912 0.455 1.00 89.75 108 ILE A N 1
ATOM 776 C CA . ILE A 1 108 ? -12.420 6.695 1.463 1.00 89.75 108 ILE A CA 1
ATOM 777 C C . ILE A 1 108 ? -11.042 7.118 0.934 1.00 89.75 108 ILE A C 1
ATOM 779 O O . ILE A 1 108 ? -10.350 6.346 0.257 1.00 89.75 108 ILE A O 1
ATOM 783 N N . ASP A 1 109 ? -10.613 8.331 1.283 1.00 93.06 109 ASP A N 1
ATOM 784 C CA . ASP A 1 109 ? -9.216 8.720 1.125 1.00 93.06 109 ASP A CA 1
ATOM 785 C C . ASP A 1 109 ? -8.354 8.017 2.185 1.00 93.06 109 ASP A C 1
ATOM 787 O O . ASP A 1 109 ? -8.173 8.486 3.311 1.00 93.06 109 ASP A O 1
ATOM 791 N N . CYS A 1 110 ? -7.826 6.851 1.811 1.00 95.06 110 CYS A N 1
ATOM 792 C CA . CYS A 1 110 ? -6.923 6.088 2.662 1.00 95.06 110 CYS A CA 1
ATOM 793 C C . CYS A 1 110 ? -5.648 6.858 3.019 1.00 95.06 110 CYS A C 1
ATOM 795 O O . CYS A 1 110 ? -5.075 6.573 4.067 1.00 95.06 110 CYS A O 1
ATOM 797 N N . ASP A 1 111 ? -5.171 7.774 2.170 1.00 91.38 111 ASP A N 1
ATOM 798 C CA . ASP A 1 111 ? -3.929 8.493 2.448 1.00 91.38 111 ASP A CA 1
ATOM 799 C C . ASP A 1 111 ? -4.145 9.492 3.589 1.00 91.38 111 ASP A C 1
ATOM 801 O O . ASP A 1 111 ? -3.457 9.394 4.607 1.00 91.38 111 ASP A O 1
ATOM 805 N N . GLY A 1 112 ? -5.167 10.349 3.500 1.00 94.38 112 GLY A N 1
ATOM 806 C CA . GLY A 1 112 ? -5.540 11.253 4.589 1.00 94.38 112 GLY A CA 1
ATOM 807 C C . GLY A 1 112 ? -5.934 10.519 5.876 1.00 94.38 112 GLY A C 1
ATOM 808 O O . GLY A 1 112 ? -5.461 10.857 6.965 1.00 94.38 112 GLY A O 1
ATOM 809 N N . ALA A 1 113 ? -6.738 9.458 5.772 1.00 96.38 113 ALA A N 1
ATOM 810 C CA . ALA A 1 113 ? -7.190 8.712 6.945 1.00 96.38 113 ALA A CA 1
ATOM 811 C C . ALA A 1 113 ? -6.038 7.983 7.663 1.00 96.38 113 ALA A C 1
ATOM 813 O O . ALA A 1 113 ? -5.943 8.006 8.894 1.00 96.38 113 ALA A O 1
ATOM 814 N N . CYS A 1 114 ? -5.121 7.366 6.912 1.00 97.38 114 CYS A N 1
ATOM 815 C CA . CYS A 1 114 ? -3.946 6.722 7.495 1.00 97.38 114 CYS A CA 1
ATOM 816 C C . CYS A 1 114 ? -2.920 7.720 8.029 1.00 97.38 114 CYS A C 1
ATOM 818 O O . CYS A 1 114 ? -2.175 7.384 8.952 1.00 97.38 114 CYS A O 1
ATOM 820 N N . ASP A 1 115 ? -2.881 8.934 7.487 1.00 96.75 115 ASP A N 1
ATOM 821 C CA . ASP A 1 115 ? -2.043 10.004 8.006 1.00 96.75 115 ASP A CA 1
ATOM 822 C C . ASP A 1 115 ? -2.483 10.426 9.408 1.00 96.75 115 ASP A C 1
ATOM 824 O O . ASP A 1 115 ? -1.643 10.438 10.312 1.00 96.75 115 ASP A O 1
ATOM 828 N N . ALA A 1 116 ? -3.787 10.628 9.615 1.00 96.56 116 ALA A N 1
ATOM 829 C CA . ALA A 1 116 ? -4.357 10.890 10.935 1.00 96.56 116 ALA A CA 1
ATOM 830 C C . ALA A 1 116 ? -4.145 9.708 11.897 1.00 96.56 116 ALA A C 1
ATOM 832 O O . ALA A 1 116 ? -3.656 9.879 13.013 1.00 96.56 116 ALA A O 1
ATOM 833 N N . ARG A 1 117 ? -4.427 8.474 11.454 1.00 97.56 117 ARG A N 1
ATOM 834 C CA . ARG A 1 117 ? -4.266 7.263 12.281 1.00 97.56 117 ARG A CA 1
ATOM 835 C C . ARG A 1 117 ? -2.832 7.073 12.778 1.00 97.56 117 ARG A C 1
ATOM 837 O O . ARG A 1 117 ? -2.606 6.610 13.892 1.00 97.56 117 ARG A O 1
ATOM 844 N N . CYS A 1 118 ? -1.853 7.418 11.948 1.00 97.81 118 CYS A N 1
ATOM 845 C CA . CYS A 1 118 ? -0.440 7.170 12.211 1.00 97.81 118 CYS A CA 1
ATOM 846 C C . CYS A 1 118 ? 0.329 8.376 12.757 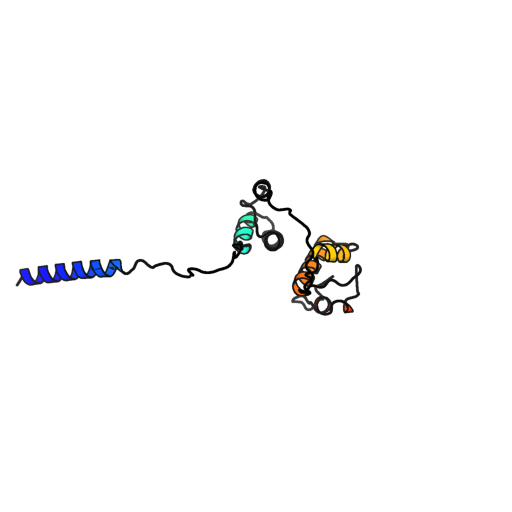1.00 97.81 118 CYS A C 1
ATOM 848 O O . CYS A 1 118 ? 1.548 8.272 12.918 1.00 97.81 118 CYS A O 1
ATOM 850 N N . GLU A 1 119 ? -0.351 9.483 13.057 1.00 97.06 119 GLU A N 1
ATOM 851 C CA . GLU A 1 119 ? 0.256 10.751 13.472 1.00 97.06 119 GLU A CA 1
ATOM 852 C C . GLU A 1 119 ? 1.173 10.596 14.696 1.00 97.06 119 GLU A C 1
ATOM 854 O O . GLU A 1 119 ? 2.309 11.065 14.695 1.00 97.06 119 GLU A O 1
ATOM 859 N N . LYS A 1 120 ? 0.723 9.850 15.713 1.00 96.50 120 LYS A N 1
ATOM 860 C CA . LYS A 1 120 ? 1.476 9.609 16.960 1.00 96.50 120 LYS A CA 1
ATOM 861 C C . LYS A 1 120 ? 2.325 8.337 16.938 1.00 96.50 120 LYS A C 1
ATOM 863 O O . LYS A 1 120 ? 2.866 7.923 17.963 1.00 96.50 120 LYS A O 1
ATOM 868 N N . SER A 1 121 ? 2.440 7.675 15.787 1.00 95.31 121 SER A N 1
ATOM 869 C CA . SER A 1 121 ? 3.245 6.462 15.686 1.00 95.31 121 SER A CA 1
ATOM 870 C C . SER A 1 121 ? 4.732 6.801 15.761 1.00 95.31 121 SER A C 1
ATOM 872 O O . SER A 1 121 ? 5.224 7.631 15.004 1.00 95.31 121 SER A O 1
ATOM 874 N N . SER A 1 122 ? 5.495 6.065 16.573 1.00 96.12 122 SER A N 1
ATOM 875 C CA . SER A 1 122 ? 6.967 6.149 16.581 1.00 96.12 122 SER A CA 1
ATOM 876 C C . SER A 1 122 ? 7.603 5.722 15.251 1.00 96.12 122 SER A C 1
ATOM 878 O O . SER A 1 122 ? 8.773 5.995 14.985 1.00 96.12 122 SER A O 1
ATOM 880 N N . ARG A 1 123 ? 6.845 5.023 14.393 1.00 95.69 123 ARG A N 1
ATOM 881 C CA . ARG A 1 123 ? 7.291 4.514 13.089 1.00 95.69 123 ARG A CA 1
ATOM 882 C C . ARG A 1 123 ? 6.258 4.873 12.014 1.00 95.69 123 ARG A C 1
ATOM 884 O O . ARG A 1 123 ? 5.669 3.967 11.414 1.00 95.69 123 ARG A O 1
ATOM 891 N N . PRO A 1 124 ? 6.059 6.167 11.703 1.00 92.81 124 PRO A N 1
ATOM 892 C CA . PRO A 1 124 ? 4.922 6.638 10.909 1.00 92.81 124 PRO A CA 1
ATOM 893 C C . PRO A 1 124 ? 4.897 6.029 9.504 1.00 92.81 124 PRO A C 1
ATOM 895 O O . PRO A 1 124 ? 3.857 5.577 9.043 1.00 92.81 124 PRO A O 1
ATOM 898 N N . ARG A 1 125 ? 6.054 5.879 8.844 1.00 90.81 125 ARG A N 1
ATOM 899 C CA . ARG A 1 125 ? 6.135 5.231 7.518 1.00 90.81 125 ARG A CA 1
ATOM 900 C C . ARG A 1 125 ? 5.719 3.756 7.539 1.00 90.81 125 ARG A C 1
ATOM 902 O O . ARG A 1 125 ? 5.133 3.261 6.579 1.00 90.81 125 ARG A O 1
ATOM 909 N N . LEU A 1 126 ? 6.051 3.033 8.611 1.00 94.00 126 LEU A N 1
ATOM 910 C CA . LEU A 1 126 ? 5.661 1.630 8.764 1.00 94.00 126 LEU A CA 1
ATOM 911 C C . LEU A 1 126 ? 4.161 1.523 9.054 1.00 94.00 126 LEU A C 1
ATOM 913 O O . LEU A 1 126 ? 3.496 0.695 8.433 1.00 94.00 126 LEU A O 1
ATOM 917 N N . CYS A 1 127 ? 3.660 2.383 9.943 1.00 96.81 127 CYS A N 1
ATOM 918 C CA . CYS A 1 127 ? 2.248 2.490 10.286 1.00 96.81 127 CYS A CA 1
ATOM 919 C C . CYS A 1 127 ? 1.400 2.800 9.047 1.00 96.81 127 CYS A C 1
ATOM 921 O O . CYS A 1 127 ? 0.549 1.989 8.691 1.00 96.81 127 CYS A O 1
ATOM 923 N N . LYS A 1 128 ? 1.707 3.880 8.311 1.00 96.12 128 LYS A N 1
ATOM 924 C CA . LYS A 1 128 ? 0.969 4.291 7.103 1.00 96.12 128 LYS A CA 1
ATOM 925 C C . LYS A 1 128 ? 0.925 3.177 6.056 1.00 96.12 128 LYS A C 1
ATOM 927 O O . LYS A 1 128 ? -0.114 2.929 5.456 1.00 96.12 128 LYS A O 1
ATOM 932 N N . ARG A 1 129 ? 2.019 2.420 5.887 1.00 93.81 129 ARG A N 1
ATOM 933 C CA . ARG A 1 129 ? 2.050 1.266 4.967 1.00 93.81 129 ARG A CA 1
ATOM 934 C C . ARG A 1 129 ? 1.107 0.139 5.403 1.00 93.81 129 ARG A C 1
ATOM 936 O O . ARG A 1 129 ? 0.458 -0.478 4.557 1.00 93.81 129 ARG A O 1
ATOM 943 N N . ALA A 1 130 ? 1.077 -0.177 6.697 1.00 96.00 130 ALA A N 1
ATOM 944 C CA . ALA A 1 130 ? 0.186 -1.199 7.240 1.00 96.00 130 ALA A CA 1
ATOM 945 C C . ALA A 1 130 ? -1.277 -0.744 7.155 1.00 96.00 130 ALA A C 1
ATOM 947 O O . ALA A 1 130 ? -2.085 -1.462 6.568 1.00 96.00 130 ALA A O 1
ATOM 948 N N . CYS A 1 131 ? -1.566 0.474 7.625 1.00 97.25 131 CYS A N 1
ATOM 949 C CA . CYS A 1 131 ? -2.876 1.111 7.538 1.00 97.25 131 CYS A CA 1
ATOM 950 C C . CYS A 1 131 ? -3.390 1.128 6.098 1.00 97.25 131 CYS A C 1
ATOM 952 O O . CYS A 1 131 ? -4.460 0.594 5.842 1.00 97.25 131 CYS A O 1
ATOM 954 N N . GLY A 1 132 ? -2.598 1.605 5.133 1.00 95.44 132 GLY A N 1
ATOM 955 C CA . GLY A 1 132 ? -3.017 1.673 3.732 1.00 95.44 132 GLY A CA 1
ATOM 956 C C . GLY A 1 132 ? -3.335 0.303 3.125 1.00 95.44 132 GLY A C 1
ATOM 957 O O . GLY A 1 132 ? -4.238 0.191 2.307 1.00 95.44 132 GLY A O 1
ATOM 958 N N . THR A 1 133 ? -2.657 -0.765 3.564 1.00 95.06 133 THR A N 1
ATOM 959 C CA . THR A 1 133 ? -2.990 -2.136 3.134 1.00 95.06 133 THR A CA 1
ATOM 960 C C . THR A 1 133 ? -4.325 -2.609 3.715 1.00 95.06 133 THR A C 1
ATOM 962 O O . THR A 1 133 ? -5.036 -3.372 3.067 1.00 95.06 133 THR A O 1
ATOM 965 N N . CYS A 1 134 ? -4.638 -2.216 4.949 1.00 96.88 134 CYS A N 1
ATOM 966 C CA . CYS A 1 134 ? -5.904 -2.549 5.595 1.00 96.88 134 CYS A CA 1
ATOM 967 C C . CYS A 1 134 ? -7.051 -1.710 5.026 1.00 96.88 134 CYS A C 1
ATOM 969 O O . CYS A 1 134 ? -8.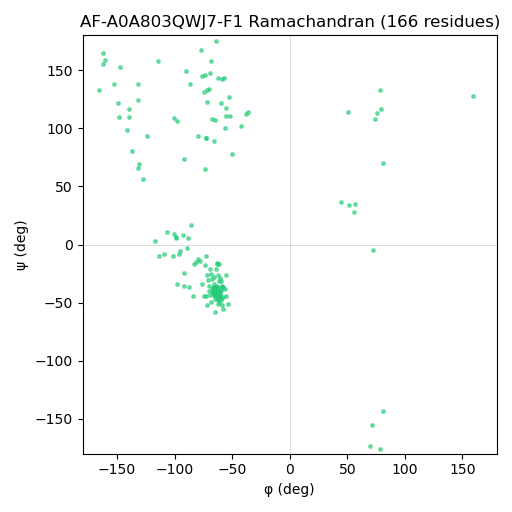080 -2.262 4.658 1.00 96.88 134 CYS A O 1
ATOM 971 N N . CYS A 1 135 ? -6.831 -0.408 4.849 1.00 96.75 135 CYS A N 1
ATOM 972 C CA . CYS A 1 135 ? -7.777 0.514 4.240 1.00 96.75 135 CYS A CA 1
ATOM 973 C C . CYS A 1 135 ? -8.124 0.099 2.809 1.00 96.75 135 CYS A C 1
ATOM 975 O O . CYS A 1 135 ? -9.291 -0.056 2.507 1.00 96.75 135 CYS A O 1
ATOM 977 N N . ALA A 1 136 ? -7.143 -0.229 1.963 1.00 93.50 136 ALA A N 1
ATOM 978 C CA . ALA A 1 136 ? -7.422 -0.672 0.593 1.00 93.50 136 ALA A CA 1
ATOM 979 C C . ALA A 1 136 ? -8.215 -1.991 0.498 1.00 93.50 136 ALA A C 1
ATOM 981 O O . ALA A 1 136 ? -8.698 -2.334 -0.575 1.00 93.50 136 ALA A O 1
ATOM 982 N N . ARG A 1 137 ? -8.287 -2.771 1.586 1.00 93.81 137 ARG A N 1
ATOM 983 C CA . ARG A 1 137 ? -9.066 -4.015 1.641 1.00 93.81 137 ARG A CA 1
ATOM 984 C C . ARG A 1 137 ? -10.435 -3.823 2.288 1.00 93.81 137 ARG A C 1
ATOM 986 O O . ARG A 1 137 ? -11.360 -4.549 1.949 1.00 93.81 137 ARG A O 1
ATOM 993 N N . CYS A 1 138 ? -10.516 -2.935 3.270 1.00 94.88 138 CYS A N 1
ATOM 994 C CA . CYS A 1 138 ? -11.685 -2.764 4.124 1.00 94.88 138 CYS A CA 1
ATOM 995 C C . CYS A 1 138 ? -12.449 -1.464 3.858 1.00 94.88 138 CYS A C 1
ATOM 997 O O . CYS A 1 138 ? -13.479 -1.260 4.490 1.00 94.88 138 CYS A O 1
ATOM 999 N N . ASP A 1 139 ? -11.905 -0.576 3.023 1.00 94.50 139 ASP A N 1
ATOM 1000 C CA . ASP A 1 139 ? -12.389 0.777 2.726 1.00 94.50 139 ASP A CA 1
ATOM 1001 C C . ASP A 1 139 ? -12.810 1.557 3.987 1.00 94.50 139 ASP A C 1
ATOM 1003 O O . ASP A 1 139 ? -13.777 2.311 4.000 1.00 94.50 139 ASP A O 1
ATOM 1007 N N . CYS A 1 140 ? -12.066 1.355 5.081 1.00 95.81 140 CYS A N 1
ATOM 1008 C CA . CYS A 1 140 ? -12.367 1.885 6.408 1.00 95.81 140 CYS A CA 1
ATOM 1009 C C . CYS A 1 140 ? -11.069 2.061 7.204 1.00 95.81 140 CYS A C 1
ATOM 1011 O O . CYS A 1 140 ? -10.199 1.182 7.187 1.00 95.81 140 CYS A O 1
ATOM 1013 N N . VAL A 1 141 ? -10.949 3.177 7.925 1.00 97.06 141 VAL A N 1
ATOM 1014 C CA . VAL A 1 141 ? -9.891 3.430 8.914 1.00 97.06 141 VAL A CA 1
ATOM 1015 C C . VAL A 1 141 ? -10.563 3.944 10.187 1.00 97.06 141 VAL A C 1
ATOM 1017 O O . VAL A 1 141 ? -11.290 4.934 10.115 1.00 97.06 141 VAL A O 1
ATOM 1020 N N . PRO A 1 142 ? -10.352 3.301 11.348 1.00 96.94 142 PRO A N 1
ATOM 1021 C CA . PRO A 1 142 ? -11.010 3.738 12.567 1.00 96.94 142 PRO A CA 1
ATOM 1022 C C . PRO A 1 142 ? -10.465 5.091 13.060 1.00 96.94 142 PRO A C 1
ATOM 1024 O O . PRO A 1 142 ? -9.271 5.369 12.903 1.00 96.94 142 PRO A O 1
ATOM 1027 N N . PRO A 1 143 ? -11.306 5.932 13.688 1.00 94.69 143 PRO A N 1
ATOM 1028 C CA . PRO A 1 143 ? -10.922 7.277 14.104 1.00 94.69 143 PRO A CA 1
ATOM 1029 C C . PRO A 1 143 ? -9.889 7.269 15.240 1.00 94.69 143 PRO A C 1
ATOM 1031 O O . PRO A 1 143 ? -9.774 6.307 16.008 1.00 94.69 143 PRO A O 1
ATOM 1034 N N . GLY A 1 144 ? -9.162 8.379 15.375 1.00 94.50 144 GLY A N 1
ATOM 1035 C CA . GLY A 1 144 ? -8.092 8.543 16.361 1.00 94.50 144 GLY A CA 1
ATOM 1036 C C . GLY A 1 144 ? -6.787 7.851 15.957 1.00 94.50 144 GLY A C 1
ATOM 1037 O O . GLY A 1 144 ? -6.667 7.303 14.867 1.00 94.50 144 GLY A O 1
ATOM 1038 N N . THR A 1 145 ? -5.792 7.884 16.845 1.00 95.50 145 THR A N 1
ATOM 1039 C CA . THR A 1 145 ? -4.440 7.346 16.588 1.00 95.50 145 THR A CA 1
ATOM 1040 C C . THR A 1 145 ? -4.223 5.921 17.111 1.00 95.50 145 THR A C 1
ATOM 1042 O O . THR A 1 145 ? -3.173 5.327 16.881 1.00 95.50 145 THR A O 1
ATOM 1045 N N . SER A 1 146 ? -5.180 5.384 17.870 1.00 91.81 146 SER A N 1
ATOM 1046 C CA . SER A 1 146 ? -5.168 4.034 18.446 1.00 91.81 146 SER A CA 1
ATOM 1047 C C . SER A 1 146 ? -6.586 3.629 18.867 1.00 91.81 146 SER A C 1
ATOM 1049 O O . SER A 1 146 ? -7.417 4.490 19.153 1.00 91.81 146 SER A O 1
ATOM 1051 N N . GLY A 1 147 ? -6.874 2.324 18.925 1.00 93.00 147 GLY A N 1
ATOM 1052 C CA . GLY A 1 147 ? -8.184 1.829 19.372 1.00 93.00 147 GLY A CA 1
ATOM 1053 C C . GLY A 1 147 ? -9.319 2.078 18.370 1.00 93.00 147 GLY A C 1
ATOM 1054 O O . GLY A 1 147 ? -9.080 2.190 17.165 1.00 93.00 147 GLY A O 1
ATOM 1055 N N . ASN A 1 148 ? -10.558 2.136 18.873 1.00 95.56 148 ASN A N 1
ATOM 1056 C CA . ASN A 1 148 ? -11.792 2.332 18.090 1.00 95.56 148 ASN A CA 1
ATOM 1057 C C . ASN A 1 148 ? -12.004 1.302 16.971 1.00 95.56 148 ASN A C 1
ATOM 1059 O O . ASN A 1 148 ? -12.627 1.598 15.954 1.00 95.56 148 ASN A O 1
ATOM 1063 N N . TYR A 1 149 ? -11.468 0.093 17.135 1.00 94.81 149 TYR A N 1
ATOM 1064 C CA . TYR A 1 149 ? -11.532 -0.949 16.112 1.00 94.81 149 TYR A CA 1
ATOM 1065 C C . TYR A 1 149 ? -12.970 -1.412 15.821 1.00 94.81 149 TYR A C 1
ATOM 1067 O O . TYR A 1 149 ? -13.237 -1.881 14.717 1.00 94.81 149 TYR A O 1
ATOM 1075 N N . ASP A 1 150 ? -13.901 -1.188 16.752 1.00 94.94 150 ASP A N 1
ATOM 1076 C CA . ASP A 1 150 ? -15.331 -1.482 16.594 1.00 94.94 150 ASP A CA 1
ATOM 1077 C C . ASP A 1 150 ? -15.981 -0.677 15.458 1.00 94.94 150 ASP A C 1
ATOM 1079 O O . ASP A 1 150 ? -16.929 -1.144 14.832 1.00 94.94 150 ASP A O 1
ATOM 1083 N N . ALA A 1 151 ? -15.431 0.499 15.128 1.00 94.81 151 ALA A N 1
ATOM 1084 C CA . ALA A 1 151 ? -15.895 1.306 14.000 1.00 94.81 151 ALA A CA 1
ATOM 1085 C C . ALA A 1 151 ? -15.602 0.646 12.639 1.00 94.81 151 ALA A C 1
ATOM 1087 O O . ALA A 1 151 ? -16.300 0.910 11.664 1.00 94.81 151 ALA A O 1
ATOM 1088 N N . CYS A 1 152 ? -14.580 -0.216 12.565 1.00 95.81 152 CYS A N 1
ATOM 1089 C CA . CYS A 1 152 ? -14.168 -0.899 11.340 1.00 95.81 152 CYS A CA 1
ATOM 1090 C C . CYS A 1 152 ? -13.849 -2.386 11.616 1.00 95.81 152 CYS A C 1
ATOM 1092 O O . CYS A 1 152 ? -12.670 -2.759 11.672 1.00 95.81 152 CYS A O 1
ATOM 1094 N N . PRO A 1 153 ? -14.854 -3.280 11.710 1.00 95.94 153 PRO A N 1
ATOM 1095 C CA . PRO A 1 153 ? -14.634 -4.692 12.046 1.00 95.94 153 PRO A CA 1
ATOM 1096 C C . PRO A 1 153 ? -13.707 -5.441 11.073 1.00 95.94 153 PRO A C 1
ATOM 1098 O O . PRO A 1 153 ? -12.893 -6.264 11.489 1.00 95.94 153 PRO A O 1
ATOM 1101 N N . CYS A 1 154 ? -13.763 -5.129 9.770 1.00 97.00 154 CYS A N 1
ATOM 1102 C CA . CYS A 1 154 ? -12.830 -5.695 8.786 1.00 97.00 154 CYS A CA 1
ATOM 1103 C C . CYS A 1 154 ? -11.375 -5.333 9.122 1.00 97.00 154 CYS A C 1
ATOM 1105 O O . CYS A 1 154 ? -10.503 -6.200 9.133 1.00 97.00 154 CYS A O 1
ATOM 1107 N N . TYR A 1 155 ? -11.124 -4.064 9.453 1.00 96.38 155 TYR A N 1
ATOM 1108 C CA . TYR A 1 155 ? -9.801 -3.563 9.821 1.00 96.38 155 TYR A CA 1
ATOM 1109 C C . TYR A 1 155 ? -9.312 -4.214 11.127 1.00 96.38 155 TYR A C 1
ATOM 1111 O O . TYR A 1 155 ? -8.153 -4.617 11.224 1.00 96.38 155 TYR A O 1
ATOM 1119 N N . ALA A 1 156 ? -10.212 -4.393 12.099 1.00 96.31 156 ALA A N 1
ATOM 1120 C CA . ALA A 1 156 ? -9.950 -5.055 13.378 1.00 96.31 156 ALA A CA 1
ATOM 1121 C C . ALA A 1 156 ? -9.524 -6.530 13.222 1.00 96.31 156 ALA A C 1
ATOM 1123 O O . ALA A 1 156 ? -8.596 -7.001 13.881 1.00 96.31 156 ALA A O 1
ATOM 1124 N N . ASN A 1 157 ? -10.169 -7.258 12.310 1.00 96.12 157 ASN A N 1
ATOM 1125 C CA . ASN A 1 157 ? -9.996 -8.707 12.175 1.00 96.12 157 ASN A CA 1
ATOM 1126 C C . ASN A 1 157 ? -8.861 -9.116 11.228 1.00 96.12 157 ASN A C 1
ATOM 1128 O O . ASN A 1 157 ? -8.563 -10.302 11.072 1.00 96.12 157 ASN A O 1
ATOM 1132 N N . MET A 1 158 ? -8.191 -8.159 10.586 1.00 94.69 158 MET A N 1
ATOM 1133 C CA . MET A 1 158 ? -7.079 -8.466 9.697 1.00 94.69 158 MET A CA 1
ATOM 1134 C C . MET A 1 158 ? -5.836 -8.921 10.467 1.00 94.69 158 MET A C 1
ATOM 1136 O O . MET A 1 158 ? -5.246 -8.187 11.264 1.00 94.69 158 MET A O 1
ATOM 1140 N N . THR A 1 159 ? -5.365 -10.120 10.134 1.00 95.50 159 THR A N 1
ATOM 1141 C CA . THR A 1 159 ? -4.171 -10.726 10.723 1.00 95.50 159 THR A CA 1
ATOM 1142 C C . THR A 1 159 ? -3.049 -10.899 9.702 1.00 95.50 159 THR A C 1
ATOM 1144 O O . THR A 1 159 ? -3.225 -10.876 8.479 1.00 95.50 159 THR A O 1
ATOM 1147 N N . THR A 1 160 ? -1.829 -10.996 10.218 1.00 93.38 160 THR A N 1
ATOM 1148 C CA . THR A 1 160 ? -0.673 -11.476 9.459 1.00 93.38 160 THR A CA 1
ATOM 1149 C C . THR A 1 160 ? -0.725 -13.000 9.348 1.00 93.38 160 THR A C 1
ATOM 1151 O O . THR A 1 160 ? -1.441 -13.654 10.098 1.00 93.38 160 THR A O 1
ATOM 1154 N N . HIS A 1 161 ? 0.096 -13.590 8.476 1.00 91.38 161 HIS A N 1
ATOM 1155 C CA . HIS A 1 161 ? 0.237 -15.051 8.404 1.00 91.38 161 HIS A CA 1
ATOM 1156 C C . HIS A 1 161 ? 0.621 -15.686 9.760 1.00 91.38 161 HIS A C 1
ATOM 1158 O O . HIS A 1 161 ? 0.313 -16.841 10.014 1.00 91.38 161 HIS A O 1
ATOM 1164 N N . GLY A 1 162 ? 1.277 -14.936 10.654 1.00 93.00 162 GLY A N 1
ATOM 1165 C CA . GLY A 1 162 ? 1.610 -15.388 12.009 1.00 93.00 162 GLY A CA 1
ATOM 1166 C C . GLY A 1 162 ? 0.504 -15.166 13.047 1.00 93.00 162 GLY A C 1
ATOM 1167 O O . GLY A 1 162 ? 0.816 -15.110 14.231 1.00 93.00 162 GLY A O 1
ATOM 1168 N N . GLY A 1 163 ? -0.742 -14.915 12.632 1.00 92.75 163 GLY A N 1
ATOM 1169 C CA . GLY A 1 163 ? -1.899 -14.737 13.522 1.00 92.75 163 GLY A CA 1
ATOM 1170 C C . GLY A 1 163 ? -1.936 -13.420 14.308 1.00 92.75 163 GLY A C 1
ATOM 1171 O O . GLY A 1 163 ? -2.915 -13.135 14.986 1.00 92.75 163 GLY A O 1
ATOM 1172 N N . ARG A 1 164 ? -0.901 -12.578 14.212 1.00 92.88 164 ARG A N 1
ATOM 1173 C CA . ARG A 1 164 ? -0.858 -11.275 14.898 1.00 92.88 164 ARG A CA 1
ATOM 1174 C C . ARG A 1 164 ? -1.729 -10.245 14.189 1.00 92.88 164 ARG A C 1
ATOM 1176 O O . ARG A 1 164 ? -1.743 -10.231 12.953 1.00 92.88 164 ARG A O 1
ATOM 1183 N N . HIS A 1 165 ? -2.360 -9.357 14.961 1.00 93.12 165 HIS A N 1
ATOM 1184 C CA . HIS A 1 165 ? -3.100 -8.207 14.439 1.00 93.12 165 HIS A CA 1
ATOM 1185 C C . HIS A 1 165 ? -2.211 -7.389 13.492 1.00 93.12 165 HIS A C 1
ATOM 1187 O O . HIS A 1 165 ? -1.057 -7.082 13.804 1.00 93.12 165 HIS A O 1
ATOM 1193 N N . LYS A 1 166 ? -2.713 -7.137 12.281 1.00 94.69 166 LYS A N 1
ATOM 1194 C CA . LYS A 1 166 ? -1.921 -6.572 11.182 1.00 94.69 166 LYS A CA 1
ATOM 1195 C C . LYS A 1 166 ? -1.996 -5.051 11.123 1.00 94.69 166 LYS A C 1
ATOM 1197 O O . LYS A 1 166 ? -1.023 -4.423 10.701 1.00 94.69 166 LYS A O 1
ATOM 1202 N N . CYS A 1 167 ? -3.155 -4.494 11.439 1.00 96.50 167 CYS A N 1
ATOM 1203 C CA . CYS A 1 167 ? -3.451 -3.089 11.218 1.00 96.50 167 CYS A CA 1
ATOM 1204 C C . CYS A 1 167 ? -3.058 -2.252 12.449 1.00 96.50 167 CYS A C 1
ATOM 1206 O O . CYS A 1 167 ? -3.031 -2.784 13.553 1.00 96.50 167 CYS A O 1
ATOM 1208 N N . PRO A 1 168 ? -2.653 -0.984 12.279 1.00 94.44 168 PRO A N 1
ATOM 1209 C CA . PRO A 1 168 ? -2.349 -0.100 13.404 1.00 94.44 168 PRO A CA 1
ATOM 1210 C C . PRO A 1 168 ? -3.614 0.437 14.089 1.00 94.44 168 PRO A C 1
ATOM 1212 O O . PRO A 1 168 ? -4.565 0.857 13.390 1.00 94.44 168 PRO A O 1
#

Secondary structure (DSSP, 8-state):
--HHHHHHHHHHHHHHHHHHTT-------S-------------HHHHHHHHTTT-SSHHHHHHHHHHHHHHHS---SSSS--GGGSTTS--S-----------------HHHHHHHHTTT-SSHHHHHHHHHHHHHHHS---SSSS--GGG-HHHHH-B-TTSSB---

Mean predicted aligned error: 17.67 Å

Sequence (168 aa):
MALSKVLIISLLFSLLVLNIVEADDTTAIGDVAEGSLKKKSIDCGGSCAARCRLSSRPRLCKRACGTCCQRCNCVPPGTAGNLEVITTTVLSSTSDESNLQSPLPQKIDCDGACDARCEKSSRPRLCKRACGTCCARCDCVPPGTSGNYDACPCYANMTTHGGRHKCP

InterPro domains:
  IPR003854 Gibberellin regulated protein [PF02704] (43-85)
  IPR003854 Gibberellin regulated protein [PF02704] (109-168)

Nearest PDB structures (foldseek):
  5e5y-assembly3_C  TM=1.001E+00  e=1.934E-06  Solanum tuberosum
  8x0r-assembly1_A  TM=8.424E-01  e=4.489E-05  Cryptomeria jap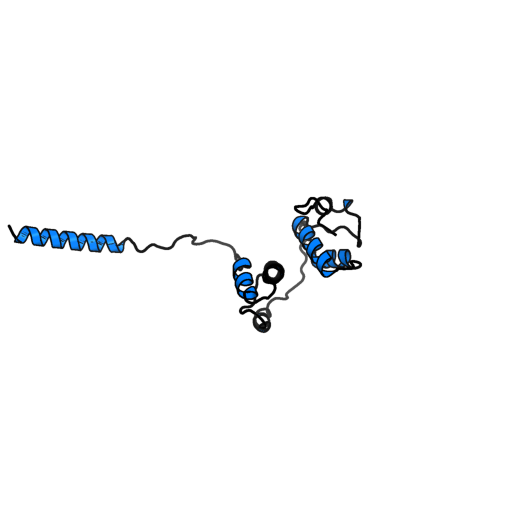onica
  5e5y-assembly4_D  TM=3.240E-01  e=5.302E-06  Solanum tuberosum

Radius of gyration: 28.62 Å; Cα contacts (8 Å, |Δi|>4): 139; chains: 1; bounding box: 47×68×87 Å

pLDDT: mean 79.81, std 18.82, range [38.0, 97.81]

Organism: Cannabis sativa (NCBI:txid3483)

Solvent-accessible surface area (backbone atoms only — not comparable to full-atom values): 10531 Å² total; per-residue (Å²): 128,66,70,66,55,54,54,51,53,51,52,51,51,54,52,52,56,60,62,57,73,77,67,70,80,77,88,75,87,81,86,81,89,81,85,77,92,71,75,84,77,62,64,43,68,63,47,24,50,59,25,23,65,83,46,97,52,40,70,62,43,31,52,54,44,35,57,49,16,76,73,67,60,54,71,69,73,62,66,71,83,65,70,73,78,60,70,81,78,69,85,75,83,92,78,79,93,75,93,75,93,67,95,58,84,75,78,60,63,44,66,65,48,22,48,56,29,20,66,82,44,97,49,38,72,60,37,32,56,34,29,38,57,35,18,78,73,49,67,41,74,44,65,60,62,63,70,54,41,83,78,22,58,63,38,56,69,38,55,40,98,83,71,44,75,48,48,111